Protein AF-A0A9D8BDL1-F1 (afdb_monomer_lite)

Structure (mmCIF, N/CA/C/O backbone):
data_AF-A0A9D8BDL1-F1
#
_entry.id   AF-A0A9D8BDL1-F1
#
loop_
_atom_site.group_PDB
_atom_site.id
_atom_site.type_symbol
_atom_site.label_atom_id
_atom_site.label_alt_id
_atom_site.label_comp_id
_atom_site.label_asym_id
_atom_site.label_entity_id
_atom_site.label_seq_id
_atom_site.pdbx_PDB_ins_code
_atom_site.Cartn_x
_atom_site.Cartn_y
_atom_site.Cartn_z
_atom_site.occupancy
_atom_site.B_iso_or_equiv
_atom_site.auth_seq_id
_atom_site.auth_comp_id
_atom_site.auth_asym_id
_atom_site.auth_atom_id
_atom_site.pdbx_PDB_model_num
ATOM 1 N N . MET A 1 1 ? -56.042 6.242 17.988 1.00 46.88 1 MET A N 1
ATOM 2 C CA . MET A 1 1 ? -54.947 5.731 17.130 1.00 46.88 1 MET A CA 1
ATOM 3 C C . MET A 1 1 ? -54.029 6.886 16.721 1.00 46.88 1 MET A C 1
ATOM 5 O O . MET A 1 1 ? -54.148 7.379 15.611 1.00 46.88 1 MET A O 1
ATOM 9 N N . LYS A 1 2 ? -53.190 7.409 17.628 1.00 47.59 2 LYS A N 1
ATOM 10 C CA . LYS A 1 2 ? -52.361 8.600 17.327 1.00 47.59 2 LYS A CA 1
ATOM 11 C C . LYS A 1 2 ? -50.947 8.595 17.923 1.00 47.59 2 LYS A C 1
ATOM 13 O O . LYS A 1 2 ? -50.178 9.492 17.615 1.00 47.59 2 LYS A O 1
ATOM 18 N N . ASN A 1 3 ? -50.571 7.568 18.692 1.00 45.19 3 ASN A N 1
ATOM 19 C CA . ASN A 1 3 ? -49.331 7.596 19.481 1.00 45.19 3 ASN A CA 1
ATOM 20 C C . ASN A 1 3 ? -48.314 6.505 19.108 1.00 45.19 3 ASN A C 1
ATOM 22 O O . ASN A 1 3 ? -47.381 6.282 19.867 1.00 45.19 3 ASN A O 1
ATOM 26 N N . LEU A 1 4 ? -48.465 5.819 17.967 1.00 48.69 4 LEU A N 1
ATOM 27 C CA . LEU A 1 4 ? -47.528 4.749 17.579 1.00 48.69 4 LEU A CA 1
ATOM 28 C C . LEU A 1 4 ? -46.461 5.178 16.557 1.00 48.69 4 LEU A C 1
ATOM 30 O O . LEU A 1 4 ? -45.476 4.475 16.377 1.00 48.69 4 LEU A O 1
ATOM 34 N N . ILE A 1 5 ? -46.628 6.329 15.898 1.00 54.44 5 ILE A N 1
ATOM 35 C CA . ILE A 1 5 ? -45.733 6.764 14.806 1.00 54.44 5 ILE A CA 1
ATOM 36 C C . ILE A 1 5 ? -44.516 7.548 15.335 1.00 54.44 5 ILE A C 1
ATOM 38 O O . ILE A 1 5 ? -43.513 7.675 14.642 1.00 54.44 5 ILE A O 1
ATOM 42 N N . LEU A 1 6 ? -44.545 8.024 16.585 1.00 49.38 6 LEU A N 1
ATOM 43 C CA . LEU A 1 6 ? -43.494 8.907 17.104 1.00 49.38 6 LEU A CA 1
ATOM 44 C C . LEU A 1 6 ? -42.223 8.181 17.589 1.00 49.38 6 LEU A C 1
ATOM 46 O O . LEU A 1 6 ? -41.202 8.827 17.794 1.00 49.38 6 LEU A O 1
ATOM 50 N N . ILE A 1 7 ? -42.260 6.856 17.777 1.00 51.50 7 ILE A N 1
ATOM 51 C CA . ILE A 1 7 ? -41.142 6.099 18.379 1.00 51.50 7 ILE A CA 1
ATOM 52 C C . ILE A 1 7 ? -40.189 5.525 17.313 1.00 51.50 7 ILE A C 1
ATOM 54 O O . ILE A 1 7 ? -39.023 5.276 17.600 1.00 51.50 7 ILE A O 1
ATOM 58 N N . LEU A 1 8 ? -40.632 5.391 16.057 1.00 48.41 8 LEU A N 1
ATOM 59 C CA . LEU A 1 8 ? -39.807 4.820 14.982 1.00 48.41 8 LEU A CA 1
ATOM 60 C C . LEU A 1 8 ? -38.837 5.831 14.335 1.00 48.41 8 LEU A C 1
ATOM 62 O O . LEU A 1 8 ? -37.952 5.437 13.585 1.00 48.41 8 LEU A O 1
ATOM 66 N N . GLY A 1 9 ? -38.994 7.130 14.613 1.00 46.12 9 GLY A N 1
ATOM 67 C CA . GLY A 1 9 ? -38.170 8.194 14.026 1.00 46.12 9 GLY A CA 1
ATOM 68 C C . GLY A 1 9 ? -36.899 8.544 14.806 1.00 46.12 9 GLY A C 1
ATOM 69 O O . GLY A 1 9 ? -36.093 9.325 14.311 1.00 46.12 9 GLY A O 1
ATOM 70 N N . LEU A 1 10 ? -36.707 7.999 16.015 1.00 50.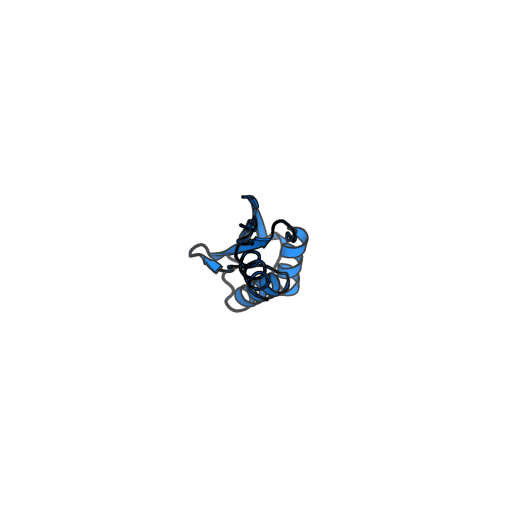28 10 LEU A N 1
ATOM 71 C CA . LEU A 1 10 ? -35.641 8.444 16.925 1.00 50.28 10 LEU A CA 1
ATOM 72 C C . LEU A 1 10 ? -34.414 7.518 16.991 1.00 50.28 10 LEU A C 1
ATOM 74 O O . LEU A 1 10 ? -33.442 7.852 17.660 1.00 50.28 10 LEU A O 1
ATOM 78 N N . THR A 1 11 ? -34.420 6.366 16.316 1.00 51.09 11 THR A N 1
ATOM 79 C CA . THR A 1 11 ? -33.346 5.361 16.450 1.00 51.09 11 THR A CA 1
ATOM 80 C C . THR A 1 11 ? -32.337 5.335 15.304 1.00 51.09 11 THR A C 1
ATOM 82 O O . THR A 1 11 ? -31.335 4.637 15.418 1.00 51.09 11 THR A O 1
ATOM 85 N N . PHE A 1 12 ? -32.526 6.107 14.228 1.00 49.50 12 PHE A N 1
ATOM 86 C CA . PHE A 1 12 ? -31.643 6.026 13.050 1.00 49.50 12 PHE A CA 1
ATOM 87 C C . PHE A 1 12 ? -30.530 7.087 12.978 1.00 49.50 12 PHE A C 1
ATOM 89 O O . PHE A 1 12 ? -29.769 7.107 12.017 1.00 49.50 12 PHE A O 1
ATOM 96 N N . VAL A 1 13 ? -30.406 7.969 13.977 1.00 52.84 13 VAL A N 1
ATOM 97 C CA . VAL A 1 13 ? -29.467 9.115 13.919 1.00 52.84 13 VAL A CA 1
ATOM 98 C C . VAL A 1 13 ? -28.170 8.882 14.715 1.00 52.84 13 VAL A C 1
ATOM 100 O O . VAL A 1 13 ? -27.234 9.668 14.625 1.00 52.84 13 VAL A O 1
ATOM 103 N N . LEU A 1 14 ? -28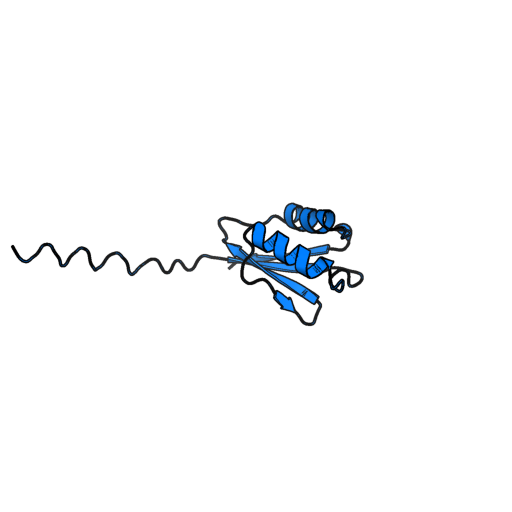.047 7.779 15.456 1.00 49.03 14 LEU A N 1
ATOM 104 C CA . LEU A 1 14 ? -26.907 7.538 16.351 1.00 49.03 14 LEU A CA 1
ATOM 105 C C . LEU A 1 14 ? -26.115 6.293 15.957 1.00 49.03 14 LEU A C 1
ATOM 107 O O . LEU A 1 14 ? -26.108 5.301 16.672 1.00 49.03 14 LEU A O 1
ATOM 111 N N . CYS A 1 15 ? -25.425 6.358 14.823 1.00 46.25 15 CYS A N 1
ATOM 112 C CA . CYS A 1 15 ? -24.257 5.517 14.545 1.00 46.25 15 CYS A CA 1
ATOM 113 C C . CYS A 1 15 ? -23.273 6.283 13.651 1.00 46.25 15 CYS A C 1
ATOM 115 O O . CYS A 1 15 ? -22.763 5.761 12.664 1.00 46.25 15 CYS A O 1
ATOM 117 N N . ALA A 1 16 ? -22.956 7.529 14.020 1.00 49.81 16 ALA A N 1
ATOM 118 C CA . ALA A 1 16 ? -21.640 8.075 13.706 1.00 49.81 16 ALA A CA 1
ATOM 119 C C . ALA A 1 16 ? -20.628 7.320 14.581 1.00 49.81 16 ALA A C 1
ATOM 121 O O . ALA A 1 16 ? -20.143 7.830 15.588 1.00 49.81 16 ALA A O 1
ATOM 122 N N . ASN A 1 17 ? -20.391 6.045 14.256 1.00 54.50 17 ASN A N 1
ATOM 123 C CA . ASN A 1 17 ? -19.261 5.319 14.799 1.00 54.50 17 ASN A CA 1
ATOM 124 C C . ASN A 1 17 ? -18.041 6.090 14.305 1.00 54.50 17 ASN A C 1
ATOM 126 O O . ASN A 1 17 ? -17.727 6.047 13.116 1.00 54.50 17 ASN A O 1
ATOM 130 N N . ALA A 1 18 ? -17.392 6.836 15.197 1.00 58.22 18 ALA A N 1
ATOM 131 C CA . ALA A 1 18 ? -16.004 7.217 15.016 1.00 58.22 18 ALA A CA 1
ATOM 132 C C . ALA A 1 18 ? -15.227 5.897 14.942 1.00 58.22 18 ALA A C 1
ATOM 134 O O . ALA A 1 18 ? -14.814 5.332 15.952 1.00 58.22 18 ALA A O 1
ATOM 135 N N . GLN A 1 19 ? -15.193 5.313 13.746 1.00 65.62 19 GLN A N 1
ATOM 136 C CA . GLN A 1 19 ? -14.529 4.056 13.479 1.00 65.62 19 GLN A CA 1
ATOM 137 C C . GLN A 1 19 ? -13.052 4.336 13.710 1.00 65.62 19 GLN A C 1
ATOM 139 O O . GLN A 1 19 ? -12.443 5.045 12.915 1.00 65.62 19 GLN A O 1
ATOM 144 N N . SER A 1 20 ? -12.512 3.866 14.839 1.00 85.81 20 SER A N 1
ATOM 145 C CA . SER A 1 20 ? -11.085 3.996 15.137 1.00 85.81 20 SER A CA 1
ATOM 146 C C . SER A 1 20 ? -10.300 3.418 13.959 1.00 85.81 20 SER A C 1
ATOM 148 O O . SER A 1 20 ? -10.622 2.336 13.441 1.00 85.81 20 SER A O 1
ATOM 150 N N . LYS A 1 21 ? -9.328 4.199 13.491 1.00 93.25 21 LYS A N 1
ATOM 151 C CA . LYS A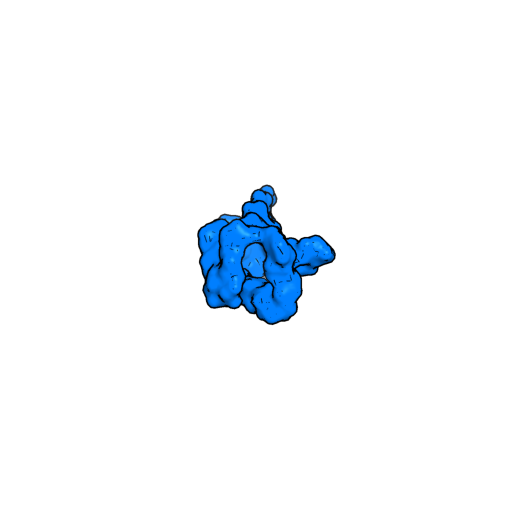 1 21 ? -8.522 3.900 12.314 1.00 93.25 21 LYS A CA 1
ATOM 152 C C . LYS A 1 21 ? -7.094 3.592 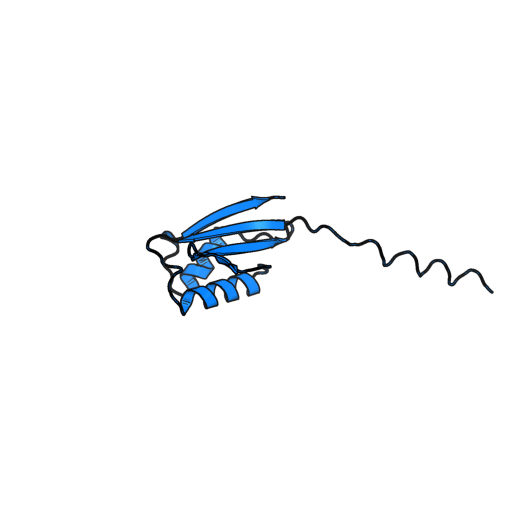12.727 1.00 93.25 21 LYS A C 1
ATOM 154 O O . LYS A 1 21 ? -6.576 4.125 13.707 1.00 93.25 21 LYS A O 1
ATOM 159 N N . ILE A 1 22 ? -6.453 2.747 11.935 1.00 94.75 22 ILE A N 1
ATOM 160 C CA . ILE A 1 22 ? -5.004 2.585 11.955 1.00 94.75 22 ILE A CA 1
ATOM 161 C C . ILE A 1 22 ? -4.459 3.336 10.752 1.00 94.75 22 ILE A C 1
ATOM 163 O O . ILE A 1 22 ? -4.928 3.135 9.632 1.00 94.75 22 ILE A O 1
ATOM 167 N N . TYR A 1 23 ? -3.488 4.205 10.994 1.00 96.31 23 TYR A N 1
ATOM 168 C CA . TYR A 1 23 ? -2.793 4.966 9.967 1.00 96.31 23 TYR A CA 1
ATOM 169 C C . TYR A 1 23 ? -1.521 4.231 9.594 1.00 96.31 23 TYR A C 1
ATOM 171 O O . TYR A 1 23 ? -0.740 3.867 10.474 1.00 96.31 23 TYR A O 1
ATOM 179 N N . TYR A 1 24 ? -1.315 4.043 8.299 1.00 97.31 24 TYR A N 1
ATOM 180 C CA . TYR A 1 24 ? -0.156 3.379 7.735 1.00 97.31 24 TYR A CA 1
ATOM 181 C C . TYR A 1 24 ? 0.623 4.349 6.864 1.00 97.31 24 TYR A C 1
ATOM 183 O O . TYR A 1 24 ? 0.049 5.091 6.065 1.00 97.31 24 TYR A O 1
ATOM 191 N N . THR A 1 25 ? 1.942 4.269 6.977 1.00 96.88 25 THR A N 1
ATOM 192 C CA . THR A 1 25 ? 2.880 4.915 6.068 1.00 96.88 25 THR A CA 1
ATOM 193 C C . THR A 1 25 ? 3.824 3.855 5.530 1.00 96.88 25 THR A C 1
ATOM 195 O O . THR A 1 25 ? 4.562 3.220 6.285 1.00 96.88 25 THR A O 1
ATOM 198 N N . VAL A 1 26 ? 3.801 3.667 4.216 1.00 95.00 26 VAL A N 1
ATOM 199 C CA . VAL A 1 26 ? 4.705 2.773 3.500 1.00 95.00 26 VAL A CA 1
ATOM 200 C C . VAL A 1 26 ? 5.733 3.619 2.774 1.00 95.00 26 VAL A C 1
ATOM 202 O O . VAL A 1 26 ? 5.405 4.416 1.895 1.00 95.00 26 VAL A O 1
ATOM 205 N N . THR A 1 27 ? 6.989 3.430 3.148 1.00 93.19 27 THR A N 1
ATOM 206 C CA . THR A 1 27 ? 8.141 4.028 2.471 1.00 93.19 27 THR A CA 1
ATOM 207 C C . THR A 1 27 ? 8.917 2.937 1.754 1.00 93.19 27 THR A C 1
ATOM 209 O O . THR A 1 27 ? 8.809 1.761 2.104 1.00 93.19 27 THR A O 1
ATOM 212 N N . ALA A 1 28 ? 9.695 3.311 0.744 1.00 88.88 28 ALA A N 1
ATOM 213 C CA . ALA A 1 28 ? 10.583 2.377 0.075 1.00 88.88 28 ALA A CA 1
ATOM 214 C C . ALA A 1 28 ? 11.946 3.016 -0.182 1.00 88.88 28 ALA A C 1
ATOM 216 O O . ALA A 1 28 ? 12.041 4.161 -0.627 1.00 88.88 28 ALA A O 1
ATOM 217 N N . GLU A 1 29 ? 13.002 2.256 0.078 1.00 84.44 29 GLU A N 1
ATOM 218 C CA . GLU A 1 29 ? 14.370 2.621 -0.256 1.00 84.44 29 GLU A CA 1
ATOM 219 C C . GLU A 1 29 ? 14.589 2.632 -1.777 1.00 84.44 29 GLU A C 1
ATOM 221 O O . GLU A 1 29 ? 13.768 2.149 -2.571 1.00 84.44 29 GLU A O 1
ATOM 226 N N . ALA A 1 30 ? 15.708 3.241 -2.186 1.00 76.88 30 ALA A N 1
ATOM 227 C CA . ALA A 1 30 ? 16.109 3.405 -3.585 1.00 76.88 30 ALA A CA 1
ATOM 228 C C . ALA A 1 30 ? 15.031 4.050 -4.479 1.00 76.88 30 ALA A C 1
ATOM 230 O O . ALA A 1 30 ? 15.047 3.884 -5.695 1.00 76.88 30 ALA A O 1
ATOM 231 N N . HIS A 1 31 ? 14.104 4.800 -3.876 1.00 74.94 31 HIS A N 1
ATOM 232 C CA . HIS A 1 31 ? 12.980 5.424 -4.560 1.00 74.94 31 HIS A CA 1
ATOM 233 C C . HIS A 1 31 ? 12.091 4.436 -5.339 1.00 74.94 31 HIS A C 1
ATOM 235 O O . HIS A 1 31 ? 11.510 4.793 -6.362 1.00 74.94 31 HIS A O 1
ATOM 241 N N . SER A 1 32 ? 11.931 3.196 -4.865 1.00 76.00 32 SER A N 1
ATOM 242 C CA . SER A 1 32 ? 11.123 2.179 -5.566 1.00 76.00 32 SER A CA 1
ATOM 243 C C . SER A 1 32 ? 9.672 2.645 -5.829 1.00 76.00 32 SER A C 1
ATOM 245 O O . SER A 1 32 ? 9.091 2.375 -6.883 1.00 76.00 32 SER A O 1
ATOM 247 N N . LEU A 1 33 ? 9.105 3.479 -4.952 1.00 81.25 33 LEU A N 1
ATOM 248 C CA . LEU A 1 33 ? 7.785 4.114 -5.126 1.00 81.25 33 LEU A CA 1
ATOM 249 C C . LEU A 1 33 ? 7.747 5.278 -6.156 1.00 81.25 33 LEU A C 1
ATOM 251 O O . LEU A 1 33 ? 6.725 5.958 -6.306 1.00 81.25 33 LEU A O 1
ATOM 255 N N . MET A 1 34 ? 8.831 5.516 -6.908 1.00 81.06 34 MET A N 1
ATOM 256 C CA . MET A 1 34 ? 8.839 6.407 -8.082 1.00 81.06 34 MET A CA 1
ATOM 257 C C . MET A 1 34 ? 8.240 5.767 -9.326 1.00 81.06 34 MET A C 1
ATOM 259 O O . MET A 1 34 ? 7.871 6.492 -10.247 1.00 81.06 34 MET A O 1
ATOM 263 N N . CYS A 1 35 ? 8.162 4.435 -9.391 1.00 82.50 35 CYS A N 1
ATOM 264 C CA . CYS A 1 35 ? 7.741 3.766 -10.615 1.00 82.50 35 CYS A CA 1
ATOM 265 C C . CYS A 1 35 ? 6.297 4.162 -10.990 1.00 82.50 35 CYS A C 1
ATOM 267 O O . CYS A 1 35 ? 5.359 3.782 -10.279 1.00 82.50 35 CYS A O 1
ATOM 269 N N . PRO A 1 36 ? 6.085 4.865 -12.122 1.00 82.06 36 PRO A N 1
ATOM 270 C CA . PRO A 1 36 ? 4.775 5.410 -12.478 1.00 82.06 36 PRO A CA 1
ATOM 271 C C . PRO A 1 36 ? 3.739 4.321 -12.780 1.00 82.06 36 PRO A C 1
ATOM 273 O O . PRO A 1 36 ? 2.545 4.594 -12.757 1.00 82.06 36 PRO A O 1
ATOM 276 N N . PHE A 1 37 ? 4.179 3.085 -13.031 1.00 85.00 37 PHE A N 1
ATOM 277 C CA . PHE A 1 37 ? 3.302 1.949 -13.309 1.00 85.00 37 PHE A CA 1
ATOM 278 C C . PHE A 1 37 ? 3.011 1.093 -12.078 1.00 85.00 37 PHE A C 1
ATOM 280 O O . PHE A 1 37 ? 1.896 0.599 -11.924 1.00 85.00 37 PHE A O 1
ATOM 287 N N . LEU A 1 38 ? 4.006 0.888 -11.213 1.00 87.75 38 LEU A N 1
ATOM 288 C CA . LEU A 1 38 ? 3.873 -0.026 -10.081 1.00 87.75 38 LEU A CA 1
ATOM 289 C C . LEU A 1 38 ? 3.227 0.649 -8.871 1.00 87.75 38 LEU A C 1
ATOM 291 O O . LEU A 1 38 ? 2.424 0.016 -8.195 1.00 87.75 38 LEU A O 1
ATOM 295 N N . SER A 1 39 ? 3.479 1.939 -8.627 1.00 89.69 39 SER A N 1
ATOM 296 C CA . SER A 1 39 ? 2.875 2.615 -7.471 1.00 89.69 39 SER A CA 1
ATOM 297 C C . SER A 1 39 ? 1.345 2.688 -7.543 1.00 89.69 39 SER A C 1
ATOM 299 O O . SER A 1 39 ? 0.714 2.350 -6.544 1.00 89.69 39 SER A O 1
ATOM 301 N N . PRO A 1 40 ? 0.713 3.035 -8.686 1.00 92.81 40 PRO A N 1
ATOM 302 C CA . PRO A 1 40 ? -0.745 2.983 -8.792 1.00 92.81 40 PRO A CA 1
ATOM 303 C C . PRO A 1 40 ? -1.296 1.565 -8.604 1.00 92.81 40 PRO A C 1
ATOM 305 O O . PRO A 1 40 ? -2.268 1.381 -7.883 1.00 92.81 40 PRO A O 1
ATOM 308 N N . LYS A 1 41 ? -0.633 0.543 -9.165 1.00 94.88 41 LYS A N 1
ATOM 309 C CA . LYS A 1 41 ? -1.039 -0.860 -8.973 1.00 94.88 41 LYS A CA 1
ATOM 310 C C . LYS A 1 41 ? -0.958 -1.298 -7.512 1.00 94.88 41 LYS A C 1
ATOM 312 O O . LYS A 1 41 ? -1.840 -2.010 -7.043 1.00 94.88 41 LYS A O 1
ATOM 317 N N . PHE A 1 42 ? 0.080 -0.871 -6.799 1.00 95.31 42 PHE A N 1
ATOM 318 C CA . PHE A 1 42 ? 0.229 -1.138 -5.372 1.00 95.31 42 PHE A CA 1
ATOM 319 C C . PHE A 1 42 ? -0.914 -0.514 -4.570 1.00 95.31 42 PHE A C 1
ATOM 321 O O . PHE A 1 42 ? -1.547 -1.185 -3.758 1.00 95.31 42 PHE A O 1
ATOM 328 N N . MET A 1 43 ? -1.217 0.755 -4.850 1.00 95.69 43 MET A N 1
ATOM 329 C CA . MET A 1 43 ? -2.325 1.482 -4.234 1.00 95.69 43 MET A CA 1
ATOM 330 C C . MET A 1 43 ? -3.673 0.800 -4.521 1.00 95.69 43 MET A C 1
ATOM 332 O O . MET A 1 43 ? -4.450 0.581 -3.596 1.00 95.69 43 MET A O 1
ATOM 336 N N . ASP A 1 44 ? -3.909 0.357 -5.759 1.00 96.75 44 ASP A N 1
ATOM 337 C CA . ASP A 1 44 ? -5.113 -0.396 -6.131 1.00 96.75 44 ASP A CA 1
ATOM 338 C C . ASP A 1 44 ? -5.235 -1.723 -5.367 1.00 96.75 44 ASP A C 1
ATOM 340 O O . ASP A 1 44 ? -6.329 -2.105 -4.940 1.00 96.75 44 ASP A O 1
ATOM 344 N N . LEU A 1 45 ? -4.127 -2.455 -5.195 1.00 97.12 45 LEU A N 1
ATOM 345 C CA . LEU A 1 45 ? -4.108 -3.698 -4.423 1.00 97.12 45 LEU A CA 1
ATOM 346 C C . LEU A 1 45 ? -4.426 -3.453 -2.948 1.00 97.12 45 LEU A C 1
ATOM 348 O O . LEU A 1 45 ? -5.241 -4.179 -2.380 1.00 97.12 45 LEU A O 1
ATOM 352 N N . LEU A 1 46 ? -3.847 -2.415 -2.346 1.00 97.44 46 LEU A N 1
ATOM 353 C CA . LEU A 1 46 ? -4.153 -2.022 -0.972 1.00 97.44 46 LEU A CA 1
ATOM 354 C C . LEU A 1 46 ? -5.639 -1.671 -0.814 1.00 97.44 46 LEU A C 1
ATOM 356 O O . LEU A 1 46 ? -6.291 -2.167 0.107 1.00 97.44 46 LEU A O 1
ATOM 360 N N . THR A 1 47 ? -6.214 -0.896 -1.739 1.00 97.06 47 THR A N 1
ATOM 361 C CA . THR A 1 47 ? -7.652 -0.578 -1.729 1.00 97.06 47 THR A CA 1
ATOM 362 C C . THR A 1 47 ? -8.510 -1.839 -1.819 1.00 97.06 47 THR A C 1
ATOM 364 O O . THR A 1 47 ? -9.457 -1.996 -1.050 1.00 97.06 47 THR A O 1
ATOM 367 N N . LYS A 1 48 ? -8.148 -2.803 -2.676 1.00 97.19 48 LYS A N 1
ATOM 368 C CA . LYS A 1 48 ? -8.844 -4.103 -2.763 1.00 97.19 48 LYS A CA 1
ATOM 369 C C . LYS A 1 48 ? -8.758 -4.933 -1.479 1.00 97.19 48 LYS A C 1
ATOM 371 O O . LYS A 1 48 ? -9.575 -5.834 -1.297 1.00 97.19 48 LYS A O 1
ATOM 376 N N . LYS A 1 49 ? -7.788 -4.663 -0.601 1.00 97.25 49 LYS A N 1
ATOM 377 C CA . LYS A 1 49 ? -7.663 -5.299 0.720 1.00 97.25 49 LYS A CA 1
ATOM 378 C C . LYS A 1 49 ? -8.329 -4.508 1.849 1.00 97.25 49 LYS A C 1
ATOM 380 O O . LYS A 1 49 ? -8.314 -4.979 2.978 1.00 97.25 49 LYS A O 1
ATOM 385 N N . GLY A 1 50 ? -8.964 -3.373 1.554 1.00 95.94 50 GLY A N 1
ATOM 386 C CA . GLY A 1 50 ? -9.689 -2.569 2.542 1.00 95.94 50 GLY A CA 1
ATOM 387 C C . GLY A 1 50 ? -8.929 -1.343 3.047 1.00 95.94 50 GLY A C 1
ATOM 388 O O . GLY A 1 50 ? -9.329 -0.765 4.054 1.00 95.94 50 GLY A O 1
ATOM 389 N N . ALA A 1 51 ? -7.850 -0.934 2.372 1.00 96.94 51 ALA A N 1
ATOM 390 C CA . ALA A 1 51 ? -7.233 0.362 2.630 1.00 96.94 51 ALA A CA 1
ATOM 391 C C . ALA A 1 51 ? -8.129 1.511 2.133 1.00 96.94 51 ALA A C 1
ATOM 393 O O . ALA A 1 51 ? -8.653 1.490 1.017 1.00 96.94 51 ALA A O 1
ATOM 394 N N . GLU A 1 52 ? -8.249 2.545 2.955 1.00 95.69 52 GLU A N 1
ATOM 395 C CA . GLU A 1 52 ? -9.041 3.750 2.728 1.00 95.69 52 GLU A CA 1
ATOM 396 C C . GLU A 1 52 ? -8.146 4.993 2.713 1.00 95.69 52 GLU A C 1
ATOM 398 O O . GLU A 1 52 ? -7.065 5.003 3.308 1.00 95.69 52 GLU A O 1
ATOM 403 N N . SER A 1 53 ? -8.630 6.076 2.095 1.00 95.19 53 SER A N 1
ATOM 404 C CA . SER A 1 53 ? -7.939 7.376 2.058 1.00 95.19 53 SER A CA 1
ATOM 405 C C . SER A 1 53 ? -6.491 7.274 1.564 1.00 95.19 53 SER A C 1
ATOM 407 O O . SER A 1 53 ? -5.594 7.902 2.119 1.00 95.19 53 SER A O 1
ATOM 409 N N . ILE A 1 54 ? -6.270 6.449 0.538 1.00 96.94 54 ILE A N 1
ATOM 410 C CA . ILE A 1 54 ? -4.952 6.212 -0.044 1.00 96.94 54 ILE A CA 1
ATOM 411 C C . ILE A 1 54 ? -4.453 7.459 -0.776 1.00 96.94 54 ILE A C 1
ATOM 413 O O . ILE A 1 54 ? -5.151 8.009 -1.628 1.00 96.94 54 ILE A O 1
ATOM 417 N N . TYR A 1 55 ? -3.229 7.885 -0.480 1.00 94.69 55 TYR A N 1
ATOM 418 C CA . TYR A 1 55 ? -2.538 8.923 -1.241 1.00 94.69 55 TYR A CA 1
ATOM 419 C C . TYR A 1 55 ? -1.025 8.715 -1.211 1.00 94.69 55 TYR A C 1
ATOM 421 O O . TYR A 1 55 ? -0.493 8.000 -0.363 1.00 94.69 55 TYR A O 1
ATOM 429 N N . LYS A 1 56 ? -0.330 9.344 -2.160 1.00 93.19 56 LYS A N 1
ATOM 430 C CA . LYS A 1 56 ? 1.130 9.413 -2.186 1.00 93.19 56 LYS A CA 1
ATOM 431 C C . LYS A 1 56 ? 1.552 10.854 -1.941 1.00 93.19 56 LYS A C 1
ATOM 433 O O . LYS A 1 56 ? 1.016 11.751 -2.590 1.00 93.19 56 LYS A O 1
ATOM 438 N N . ASP A 1 57 ? 2.450 11.071 -0.990 1.00 92.50 57 ASP A N 1
ATOM 439 C CA . ASP A 1 57 ? 2.933 12.413 -0.667 1.00 92.50 57 ASP A CA 1
ATOM 440 C C . ASP A 1 57 ? 4.101 12.853 -1.569 1.00 92.50 57 ASP A C 1
ATOM 442 O O . ASP A 1 57 ? 4.536 12.137 -2.476 1.00 92.50 57 ASP A O 1
ATOM 446 N N . GLU A 1 58 ? 4.614 14.057 -1.317 1.00 87.94 58 GLU A N 1
ATOM 447 C CA . GLU A 1 58 ? 5.753 14.635 -2.040 1.00 87.94 58 GLU A CA 1
ATOM 448 C C . GLU A 1 58 ? 7.065 13.863 -1.811 1.00 87.94 58 GLU A C 1
ATOM 450 O O . GLU A 1 58 ? 7.961 13.906 -2.652 1.00 87.94 58 GLU A O 1
ATOM 455 N N . GLN A 1 59 ? 7.168 13.119 -0.704 1.00 87.62 59 GLN A N 1
ATOM 456 C CA . GLN A 1 59 ? 8.291 12.229 -0.388 1.00 87.62 59 GLN A CA 1
ATOM 457 C C . GLN A 1 59 ? 8.117 10.836 -1.008 1.00 87.62 59 GLN A C 1
ATOM 459 O O . GLN A 1 59 ? 8.960 9.959 -0.814 1.00 87.62 59 GLN A O 1
ATOM 464 N N . LEU A 1 60 ? 7.047 10.642 -1.787 1.00 88.50 60 LEU A N 1
ATOM 465 C CA . LEU A 1 60 ? 6.675 9.399 -2.451 1.00 88.50 60 LEU A CA 1
ATOM 466 C C . LEU A 1 60 ? 6.299 8.267 -1.491 1.00 88.50 60 LEU A C 1
ATOM 468 O O . LEU A 1 60 ? 6.236 7.109 -1.910 1.00 88.50 60 LEU A O 1
ATOM 472 N N . ALA A 1 61 ? 6.008 8.591 -0.233 1.00 92.81 61 ALA A N 1
ATOM 473 C CA . ALA A 1 61 ? 5.466 7.648 0.725 1.00 92.81 61 ALA A CA 1
ATOM 474 C C . ALA A 1 61 ? 3.976 7.425 0.446 1.00 92.81 61 ALA A C 1
ATOM 476 O O . ALA A 1 61 ? 3.232 8.365 0.156 1.00 92.81 61 ALA A O 1
ATOM 477 N N . VAL A 1 62 ? 3.538 6.169 0.530 1.00 95.31 62 VAL A N 1
ATOM 478 C CA . VAL A 1 62 ? 2.125 5.806 0.399 1.00 95.31 62 VAL A CA 1
ATOM 479 C C . VAL A 1 62 ? 1.498 5.817 1.784 1.00 95.31 62 VAL A C 1
ATOM 481 O O . VAL A 1 62 ? 1.906 5.063 2.667 1.00 95.31 62 VAL A O 1
ATOM 484 N N . HIS A 1 63 ? 0.491 6.660 1.957 1.00 97.06 63 HIS A N 1
ATOM 485 C CA . HIS A 1 63 ? -0.274 6.792 3.188 1.00 97.06 63 HIS A CA 1
ATOM 486 C C . HIS A 1 63 ? -1.658 6.211 2.994 1.00 97.06 63 HIS A C 1
ATOM 488 O O . HIS A 1 63 ? -2.276 6.410 1.947 1.00 97.06 63 HIS A O 1
ATOM 494 N N . PHE A 1 64 ? -2.146 5.502 4.004 1.00 97.38 64 PHE A N 1
ATOM 495 C CA . PHE A 1 64 ? -3.504 4.982 4.005 1.00 97.38 64 PHE A CA 1
ATOM 496 C C . PHE A 1 64 ? -4.012 4.711 5.407 1.00 97.38 64 PHE A C 1
ATOM 498 O O . PHE A 1 64 ? -3.263 4.718 6.382 1.00 97.38 64 PHE A O 1
ATOM 505 N N . THR A 1 65 ? -5.308 4.448 5.497 1.00 97.06 65 THR A N 1
ATOM 506 C CA . THR A 1 65 ? -5.948 4.033 6.739 1.00 97.06 65 THR A CA 1
ATOM 507 C C . THR A 1 65 ? -6.647 2.700 6.574 1.00 97.06 65 THR A C 1
ATOM 509 O O . THR A 1 65 ? -7.055 2.345 5.471 1.00 97.06 65 THR A O 1
ATOM 512 N N . THR A 1 66 ? -6.811 1.967 7.667 1.00 96.19 66 THR A N 1
ATOM 513 C CA . THR A 1 66 ? -7.729 0.827 7.723 1.00 96.19 66 THR A CA 1
ATOM 514 C C . THR A 1 66 ? -8.618 0.958 8.953 1.00 96.19 66 THR A C 1
ATOM 516 O O . THR A 1 66 ? -8.219 1.574 9.949 1.00 96.19 66 THR A O 1
ATOM 519 N N . PRO A 1 67 ? -9.804 0.343 8.942 1.00 93.25 67 PRO A N 1
ATOM 520 C CA . PRO A 1 67 ? -10.548 0.095 10.163 1.00 93.25 67 PRO A CA 1
ATOM 521 C C . PRO A 1 67 ? -9.725 -0.691 11.188 1.00 93.25 67 PRO A C 1
ATOM 523 O O . PRO A 1 67 ? -9.068 -1.673 10.838 1.00 93.25 67 PRO A O 1
ATOM 526 N N . LYS A 1 68 ? -9.817 -0.337 12.474 1.00 91.19 68 LYS A N 1
ATOM 527 C CA . LYS A 1 68 ? -9.141 -1.085 13.550 1.00 91.19 68 LYS A CA 1
ATOM 528 C C . LYS A 1 68 ? -9.615 -2.538 13.684 1.00 91.19 68 LYS A C 1
ATOM 530 O O . LYS A 1 68 ? -8.862 -3.391 14.137 1.00 91.19 68 LYS A O 1
ATOM 535 N N . ASN A 1 69 ? -10.846 -2.839 13.269 1.00 91.69 69 ASN A N 1
ATOM 536 C CA . ASN A 1 69 ? -11.395 -4.200 13.249 1.00 91.69 69 ASN A CA 1
ATOM 537 C C . ASN A 1 69 ? -10.996 -5.017 12.004 1.00 91.69 69 ASN A C 1
ATOM 539 O O . ASN A 1 69 ? -11.326 -6.199 11.937 1.00 91.69 69 ASN A O 1
ATOM 543 N N . ALA A 1 70 ? -10.310 -4.409 11.035 1.00 93.25 70 ALA A N 1
ATOM 544 C CA . ALA A 1 70 ? -9.807 -5.067 9.833 1.00 93.25 70 ALA A CA 1
ATOM 545 C C . ALA A 1 70 ? -8.416 -4.507 9.458 1.00 93.25 70 ALA A C 1
ATOM 547 O O . ALA A 1 70 ? -8.270 -3.857 8.420 1.00 93.25 70 ALA A O 1
ATOM 548 N N . PRO A 1 71 ? -7.397 -4.698 10.319 1.00 94.56 71 PRO A N 1
ATOM 549 C CA . PRO A 1 71 ? -6.048 -4.214 10.057 1.00 94.56 71 PRO A CA 1
ATOM 550 C C . PRO A 1 71 ? -5.390 -4.985 8.910 1.00 94.56 71 PRO A C 1
ATOM 552 O O . PRO A 1 71 ? -5.594 -6.191 8.757 1.00 94.56 71 PRO A O 1
ATOM 555 N N . LEU A 1 72 ? -4.529 -4.306 8.152 1.00 96.19 72 LEU A N 1
ATOM 556 C CA . LEU A 1 72 ? -3.581 -4.971 7.258 1.00 96.19 72 LEU A CA 1
ATOM 557 C C . LEU A 1 72 ? -2.293 -5.279 8.025 1.00 96.19 72 LEU A C 1
ATOM 559 O O . LEU A 1 72 ? -1.801 -4.438 8.783 1.00 96.19 72 LEU A O 1
ATOM 563 N N . THR A 1 73 ? -1.762 -6.488 7.847 1.00 95.88 73 THR A N 1
ATOM 564 C CA . THR A 1 73 ? -0.470 -6.869 8.428 1.00 95.88 73 THR A CA 1
ATOM 565 C C . THR A 1 73 ? 0.674 -6.413 7.533 1.00 95.88 73 THR A C 1
ATOM 567 O O . THR A 1 73 ? 0.511 -6.275 6.317 1.00 95.88 73 THR A O 1
ATOM 570 N N . ASP A 1 74 ? 1.844 -6.205 8.128 1.00 94.81 74 ASP A N 1
ATOM 571 C CA . ASP A 1 74 ? 3.041 -5.784 7.405 1.00 94.81 74 ASP A CA 1
ATOM 572 C C . ASP A 1 74 ? 3.442 -6.841 6.361 1.00 94.81 74 ASP A C 1
ATOM 574 O O . ASP A 1 74 ? 3.780 -6.489 5.232 1.00 94.81 74 ASP A O 1
ATOM 578 N N . GLU A 1 75 ? 3.298 -8.136 6.677 1.00 95.38 75 GLU A N 1
ATOM 579 C CA . GLU A 1 75 ? 3.573 -9.233 5.740 1.00 95.38 75 GLU A CA 1
ATOM 580 C C . GLU A 1 75 ? 2.637 -9.201 4.531 1.00 95.38 75 GLU A C 1
ATOM 582 O O . GLU A 1 75 ? 3.075 -9.416 3.401 1.00 95.38 75 GLU A O 1
ATOM 587 N N . LEU A 1 76 ? 1.350 -8.903 4.746 1.00 96.38 76 LEU A N 1
ATOM 588 C CA . LEU A 1 76 ? 0.401 -8.760 3.650 1.00 96.38 76 LEU A CA 1
ATOM 589 C C . LEU A 1 76 ? 0.805 -7.581 2.763 1.00 96.38 76 LEU A C 1
ATOM 591 O O . LEU A 1 76 ? 0.894 -7.746 1.550 1.00 96.38 76 LEU A O 1
ATOM 595 N N . ILE A 1 77 ? 1.107 -6.422 3.351 1.00 96.00 77 ILE A N 1
ATOM 596 C CA . ILE A 1 77 ? 1.533 -5.225 2.610 1.00 96.00 77 ILE A CA 1
ATOM 597 C C . ILE A 1 77 ? 2.787 -5.521 1.773 1.00 96.00 77 ILE A C 1
ATOM 599 O O . ILE A 1 77 ? 2.832 -5.167 0.595 1.00 96.00 77 ILE A O 1
ATOM 603 N N . MET A 1 78 ? 3.772 -6.221 2.342 1.00 95.12 78 MET A N 1
ATOM 604 C CA . MET A 1 78 ? 4.981 -6.642 1.628 1.00 95.12 78 MET A CA 1
ATOM 605 C C . MET A 1 78 ? 4.683 -7.625 0.494 1.00 95.12 78 MET A C 1
ATOM 607 O O . MET A 1 78 ? 5.178 -7.439 -0.615 1.00 95.12 78 MET A O 1
ATOM 611 N N . SER A 1 79 ? 3.813 -8.612 0.724 1.00 96.31 79 SER A N 1
ATOM 612 C CA . SER A 1 79 ? 3.436 -9.578 -0.315 1.00 96.31 79 SER A CA 1
ATOM 613 C C . SER A 1 79 ? 2.748 -8.922 -1.517 1.00 96.31 79 SER A C 1
ATOM 615 O O . SER A 1 79 ? 2.974 -9.337 -2.650 1.00 96.31 79 SER A O 1
ATOM 617 N N . LEU A 1 80 ? 1.965 -7.856 -1.297 1.00 96.06 80 LEU A N 1
ATOM 618 C CA . LEU A 1 80 ? 1.341 -7.088 -2.380 1.00 96.06 80 LEU A CA 1
ATOM 619 C C . LEU A 1 80 ? 2.374 -6.300 -3.195 1.00 96.06 80 LEU A C 1
ATOM 621 O O . LEU A 1 80 ? 2.177 -6.096 -4.391 1.00 96.06 80 LEU A O 1
ATOM 625 N N . ALA A 1 81 ? 3.457 -5.839 -2.561 1.00 93.38 81 ALA A N 1
ATOM 626 C CA . ALA A 1 81 ? 4.564 -5.206 -3.270 1.00 93.38 81 ALA A CA 1
ATOM 627 C C . ALA A 1 81 ? 5.291 -6.237 -4.155 1.00 93.38 81 ALA A C 1
ATOM 629 O O . ALA A 1 81 ? 5.491 -5.985 -5.346 1.00 93.38 81 ALA A O 1
ATOM 630 N N . ASP A 1 82 ? 5.593 -7.420 -3.613 1.00 93.62 82 ASP A N 1
ATOM 631 C CA . ASP A 1 82 ? 6.218 -8.513 -4.372 1.00 93.62 82 ASP A CA 1
ATOM 632 C C . ASP A 1 82 ? 5.342 -8.989 -5.542 1.00 93.62 82 ASP A C 1
ATOM 634 O O . ASP A 1 82 ? 5.847 -9.207 -6.644 1.00 93.62 82 ASP A O 1
ATOM 638 N N . GLU A 1 83 ? 4.021 -9.086 -5.344 1.00 93.94 83 GLU A N 1
ATOM 639 C CA . GLU A 1 83 ? 3.055 -9.530 -6.363 1.00 93.94 83 GLU A CA 1
ATOM 640 C C . GLU A 1 83 ? 3.149 -8.715 -7.662 1.00 93.94 83 GLU A C 1
ATOM 642 O O . GLU A 1 83 ? 2.990 -9.248 -8.761 1.00 93.94 83 GLU A O 1
ATOM 647 N N . ILE A 1 84 ? 3.434 -7.418 -7.551 1.00 91.88 84 ILE A N 1
ATOM 648 C CA . ILE A 1 84 ? 3.516 -6.513 -8.703 1.00 91.88 84 ILE A CA 1
ATOM 649 C C . ILE A 1 84 ? 4.948 -6.292 -9.198 1.00 91.88 84 ILE A C 1
ATOM 651 O O . ILE A 1 84 ? 5.154 -5.495 -10.114 1.00 91.88 84 ILE A O 1
ATOM 655 N N . GLY A 1 85 ? 5.926 -6.997 -8.628 1.00 89.12 85 GLY A N 1
ATOM 656 C CA . GLY A 1 85 ? 7.323 -6.954 -9.051 1.00 89.12 85 GLY A CA 1
ATOM 657 C C . GLY A 1 85 ? 8.172 -5.881 -8.371 1.00 89.12 85 GLY A C 1
ATOM 658 O O . GLY A 1 85 ? 9.239 -5.551 -8.891 1.00 89.12 85 GLY A O 1
ATOM 659 N N . TYR A 1 86 ? 7.731 -5.326 -7.237 1.00 89.81 86 TYR A N 1
ATOM 660 C CA . TYR A 1 86 ? 8.663 -4.642 -6.342 1.00 89.81 86 TYR A CA 1
ATOM 661 C C . TYR A 1 86 ? 9.538 -5.652 -5.593 1.00 89.81 86 TYR A C 1
ATOM 663 O O . TYR A 1 86 ? 9.170 -6.809 -5.443 1.00 89.81 86 TYR A O 1
ATOM 671 N N . ASP A 1 87 ? 10.694 -5.198 -5.108 1.00 88.75 87 ASP A N 1
ATOM 672 C CA . ASP A 1 87 ? 11.462 -5.927 -4.098 1.00 88.75 87 ASP A CA 1
ATOM 673 C C . ASP A 1 87 ? 10.974 -5.482 -2.715 1.00 88.75 87 ASP A C 1
ATOM 675 O O . ASP A 1 87 ? 11.323 -4.387 -2.256 1.00 88.75 87 ASP A O 1
ATOM 679 N N . SER A 1 88 ? 10.146 -6.297 -2.055 1.00 87.12 88 SER A N 1
ATOM 680 C CA . SER A 1 88 ? 9.572 -5.961 -0.746 1.00 87.12 88 SER A CA 1
ATOM 681 C C . SER A 1 88 ? 10.620 -5.683 0.330 1.00 87.12 88 SER A C 1
ATOM 683 O O . SER A 1 88 ? 10.340 -4.932 1.260 1.00 87.12 88 SER A O 1
ATOM 685 N N . ARG A 1 89 ? 11.859 -6.178 0.193 1.00 89.31 89 ARG A N 1
ATOM 686 C CA . ARG A 1 89 ? 12.949 -5.916 1.155 1.00 89.31 89 ARG A CA 1
ATOM 687 C C . ARG A 1 89 ? 13.345 -4.444 1.219 1.00 89.31 89 ARG A C 1
ATOM 689 O O . ARG A 1 89 ? 13.971 -4.022 2.187 1.00 89.31 89 ARG A O 1
ATOM 696 N N . LEU A 1 90 ? 12.990 -3.670 0.196 1.00 89.56 90 LEU A N 1
ATOM 697 C CA . LEU A 1 90 ? 13.214 -2.229 0.157 1.00 89.56 90 LEU A CA 1
ATOM 698 C C . LEU A 1 90 ? 12.106 -1.448 0.871 1.00 89.56 90 LEU A C 1
ATOM 700 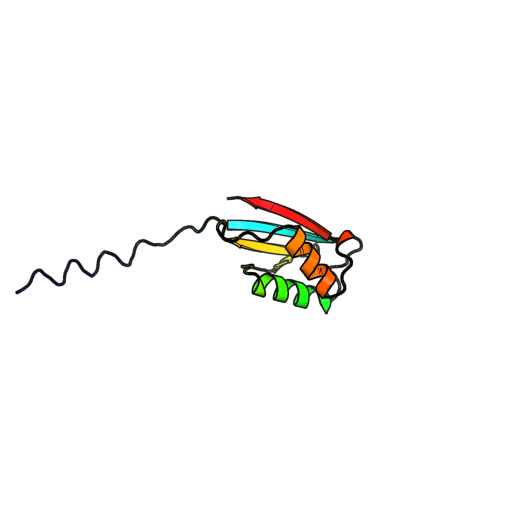O O . LEU A 1 90 ? 12.250 -0.244 1.059 1.00 89.56 90 LEU A O 1
ATOM 704 N N . PHE A 1 91 ? 11.000 -2.089 1.251 1.00 91.94 91 PHE A N 1
ATOM 705 C CA . PHE A 1 91 ? 9.830 -1.431 1.819 1.00 91.94 91 PHE A CA 1
ATOM 706 C C . PHE A 1 91 ? 9.903 -1.411 3.346 1.00 91.94 91 PHE A C 1
ATOM 708 O O . PHE A 1 91 ? 10.380 -2.344 3.988 1.00 91.94 91 PHE A O 1
ATOM 715 N N . LYS A 1 92 ? 9.389 -0.336 3.941 1.00 93.75 92 LYS A N 1
ATOM 716 C CA . LYS A 1 92 ? 9.211 -0.197 5.388 1.00 93.75 92 LYS A CA 1
ATOM 717 C C . LYS A 1 92 ? 7.799 0.276 5.668 1.00 93.75 92 LYS A C 1
ATOM 719 O O . LYS A 1 92 ? 7.334 1.237 5.051 1.00 93.75 92 LYS A O 1
ATOM 724 N N . VAL A 1 93 ? 7.148 -0.383 6.617 1.00 95.06 93 VAL A N 1
ATOM 725 C CA . VAL A 1 93 ? 5.795 -0.058 7.064 1.00 95.06 93 VAL A CA 1
ATOM 726 C C . VAL A 1 93 ? 5.886 0.561 8.455 1.00 95.06 93 VAL A C 1
ATOM 728 O O . VAL A 1 93 ? 6.519 0.010 9.352 1.00 95.06 93 VAL A O 1
ATOM 731 N N . ALA A 1 94 ? 5.271 1.724 8.633 1.00 95.38 94 ALA A N 1
ATOM 732 C CA . ALA A 1 94 ? 5.035 2.334 9.934 1.00 95.38 94 ALA A CA 1
ATOM 733 C C . ALA A 1 94 ? 3.527 2.408 10.180 1.00 95.38 94 ALA A C 1
ATOM 735 O O . ALA A 1 94 ? 2.770 2.711 9.257 1.00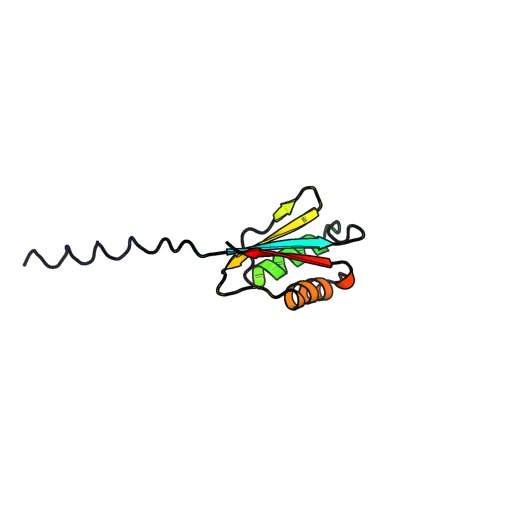 95.38 94 ALA A O 1
ATOM 736 N N . ARG A 1 95 ? 3.095 2.155 11.422 1.00 93.38 95 ARG A N 1
ATOM 737 C CA . ARG A 1 95 ? 1.682 2.211 11.816 1.00 93.38 95 ARG A CA 1
ATOM 738 C C . ARG A 1 95 ? 1.466 3.025 13.088 1.00 93.38 95 ARG A C 1
ATOM 740 O O . ARG A 1 95 ? 2.281 2.963 14.009 1.00 93.38 95 ARG A O 1
ATOM 747 N N . LYS A 1 96 ? 0.353 3.755 13.151 1.00 92.19 96 LYS A N 1
ATOM 748 C CA . LYS A 1 96 ? -0.089 4.524 14.322 1.00 92.19 96 LYS A CA 1
ATOM 749 C C . LYS A 1 96 ? -1.582 4.294 14.553 1.00 92.19 96 LYS A C 1
ATOM 751 O O . LYS A 1 96 ? -2.376 4.469 13.633 1.00 92.19 96 LYS A O 1
ATOM 756 N N . GLU A 1 97 ? -1.951 3.897 15.766 1.00 84.31 97 GLU A N 1
ATOM 757 C CA . GLU A 1 97 ? -3.354 3.732 16.165 1.00 84.31 97 GLU A CA 1
ATOM 758 C C . GLU A 1 97 ? -3.893 5.028 16.791 1.00 84.31 97 GLU A C 1
ATOM 760 O O . GLU A 1 97 ? -3.173 5.679 17.554 1.00 84.31 97 GLU A O 1
ATOM 765 N N . GLU A 1 98 ? -5.144 5.381 16.472 1.00 65.75 98 GLU A N 1
ATOM 766 C CA . GLU A 1 98 ? -5.971 6.333 17.240 1.00 65.75 98 GLU A CA 1
ATOM 767 C C . GLU A 1 98 ? -6.865 5.621 18.264 1.00 65.75 98 GLU A C 1
ATOM 769 O O . GLU A 1 98 ? -7.469 4.565 17.931 1.00 65.75 98 GLU A O 1
#

Radius of gyration: 19.45 Å; chains: 1; bounding box: 71×24×33 Å

pLDDT: mean 83.83, std 17.21, range [45.19, 97.44]

Sequence (98 aa):
MKNLILILGLTFVLCANAQSKIYYTVTAEAHSLMCPFLSPKFMDLLTKKGAESIYKDEQLAVHFTTPKNAPLTDELIMSLADEIGYDSRLFKVARKEE

Secondary structure (DSSP, 8-state):
--SSSSSTTSSSS-------EEEEEEEEGGGGGG-TTHHHHHHHHHHHTT-EEEEE-TT--EEEEEETTSPPPHHHHHHHHHHTT--GGGEEEEEEE-

Foldseek 3Di:
DPPDPVPVPPPPPPDPPPQWKKKKKKDFPPPLLVPPPLVVQLQVVCVVLAWAPWDADPNSIIITIHGPVRDDDLVNSLVSCVVSPHNSVRMDMDIDTD